Protein AF-A0AAW5EDJ9-F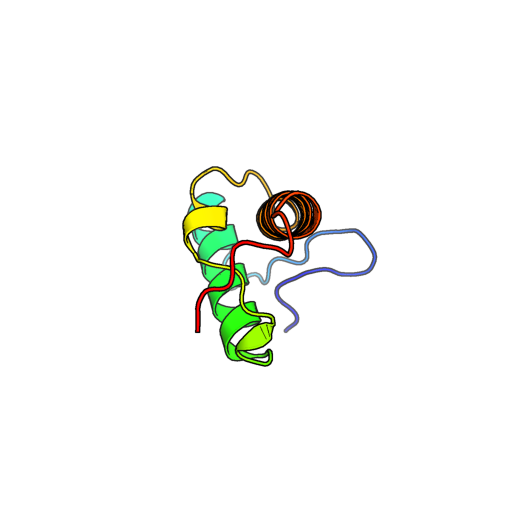1 (afdb_monomer_lite)

Sequence (74 aa):
MLFGFDDKREFIPRVYSSLCKQELVKTFLIQYNASIDSALRIPLSYAKSAKDLKMPFQNFLQDVIHTPFGKIKN

Structure (mmCIF, N/CA/C/O backbone):
data_AF-A0AAW5EDJ9-F1
#
_entry.id   AF-A0AAW5EDJ9-F1
#
loop_
_atom_site.group_PDB
_atom_site.id
_atom_site.type_symbol
_atom_site.label_atom_id
_atom_site.label_alt_id
_atom_site.label_comp_id
_atom_site.label_asym_id
_atom_site.label_entity_id
_atom_site.label_seq_id
_atom_site.pdbx_PDB_ins_code
_atom_site.Cartn_x
_atom_site.Cartn_y
_atom_site.Cartn_z
_atom_site.occupancy
_atom_site.B_iso_or_equiv
_atom_site.auth_seq_id
_atom_site.auth_comp_id
_atom_site.auth_asym_id
_atom_site.auth_atom_id
_atom_site.pdbx_PDB_model_num
ATOM 1 N N . MET A 1 1 ? -12.306 -8.900 1.884 1.00 51.09 1 MET A N 1
ATOM 2 C CA . MET A 1 1 ? -12.499 -7.614 2.589 1.00 51.09 1 MET A CA 1
ATOM 3 C C . MET A 1 1 ? -11.471 -6.649 2.017 1.00 51.09 1 MET A C 1
ATOM 5 O O . MET A 1 1 ? -10.288 -6.889 2.207 1.00 51.09 1 MET A O 1
ATOM 9 N N . LEU A 1 2 ? -11.886 -5.681 1.199 1.00 66.69 2 LEU A N 1
ATOM 10 C CA . LEU A 1 2 ? -10.966 -4.901 0.360 1.00 66.69 2 LEU A CA 1
ATOM 11 C C . LEU A 1 2 ? -10.384 -3.719 1.141 1.00 66.69 2 LEU A C 1
ATOM 13 O O . LEU A 1 2 ? -10.988 -2.662 1.152 1.00 66.69 2 LEU A O 1
ATOM 17 N N . PHE A 1 3 ? -9.236 -3.874 1.805 1.00 78.75 3 PHE A N 1
ATOM 18 C CA . PHE A 1 3 ? -8.516 -2.718 2.349 1.00 78.75 3 PHE A CA 1
ATOM 19 C C . PHE A 1 3 ? -7.893 -1.930 1.192 1.00 78.75 3 PHE A C 1
ATOM 21 O O . PHE A 1 3 ? -6.991 -2.428 0.523 1.00 78.75 3 PHE A O 1
ATOM 28 N N . GLY A 1 4 ? -8.399 -0.730 0.920 1.00 80.38 4 GLY A N 1
ATOM 29 C CA . GLY A 1 4 ? -7.954 0.056 -0.226 1.00 80.38 4 GLY A CA 1
ATOM 30 C C . GLY A 1 4 ? -8.987 1.085 -0.642 1.00 80.38 4 GLY A C 1
ATOM 31 O O . GLY A 1 4 ? -9.327 1.968 0.145 1.00 80.38 4 GLY A O 1
ATOM 32 N N . PHE A 1 5 ? -9.473 0.983 -1.876 1.00 83.38 5 PHE A N 1
ATOM 33 C CA . PHE A 1 5 ? -10.392 1.956 -2.456 1.00 83.38 5 PHE A CA 1
ATOM 34 C C . PHE A 1 5 ? -11.682 1.287 -2.922 1.00 83.38 5 PHE A C 1
ATOM 36 O O . PHE A 1 5 ? -11.639 0.248 -3.577 1.00 83.38 5 PHE A O 1
ATOM 43 N N . ASP A 1 6 ? -12.806 1.913 -2.591 1.00 81.75 6 ASP A N 1
ATOM 44 C CA . ASP A 1 6 ? -14.110 1.639 -3.188 1.00 81.75 6 ASP A CA 1
ATOM 45 C C . ASP A 1 6 ? -14.529 2.885 -3.974 1.00 81.75 6 ASP A C 1
ATOM 47 O O . ASP A 1 6 ? -14.657 3.983 -3.413 1.00 81.75 6 ASP A O 1
ATOM 51 N N . ASP A 1 7 ? -14.624 2.730 -5.294 1.00 79.00 7 ASP A N 1
ATOM 52 C CA . ASP A 1 7 ? -14.706 3.815 -6.274 1.00 79.00 7 ASP A CA 1
ATOM 53 C C . ASP A 1 7 ? -13.581 4.861 -6.079 1.00 79.00 7 ASP A C 1
ATOM 55 O O . ASP A 1 7 ? -12.446 4.669 -6.522 1.00 79.00 7 ASP A O 1
ATOM 59 N N . LYS A 1 8 ? -13.850 5.955 -5.355 1.00 77.12 8 LYS A N 1
ATOM 60 C CA . LYS A 1 8 ? -12.873 7.026 -5.058 1.00 77.12 8 LYS A CA 1
ATOM 61 C C . LYS A 1 8 ? -12.604 7.228 -3.570 1.00 77.12 8 LYS A C 1
ATOM 63 O O . LYS A 1 8 ? -11.792 8.098 -3.216 1.00 77.12 8 LYS A O 1
ATOM 68 N N . ARG A 1 9 ? -13.281 6.465 -2.711 1.00 82.25 9 ARG A N 1
ATOM 69 C CA . ARG A 1 9 ? -13.221 6.584 -1.252 1.00 82.25 9 ARG A CA 1
ATOM 70 C C . ARG A 1 9 ? -12.296 5.527 -0.676 1.00 82.25 9 ARG A C 1
ATOM 72 O O . ARG A 1 9 ? -12.187 4.426 -1.201 1.00 82.25 9 ARG A O 1
ATOM 79 N N . GLU A 1 10 ? -11.627 5.878 0.413 1.00 87.19 10 GLU A N 1
ATOM 80 C CA . GLU A 1 10 ? -10.873 4.897 1.183 1.00 87.19 10 GLU A CA 1
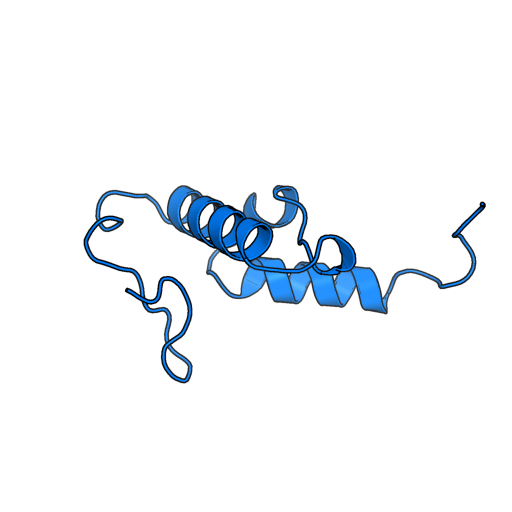ATOM 81 C C . GLU A 1 10 ? -11.852 3.930 1.847 1.00 87.19 10 GLU A C 1
ATOM 83 O O . GLU A 1 10 ? -12.741 4.350 2.591 1.00 87.19 10 G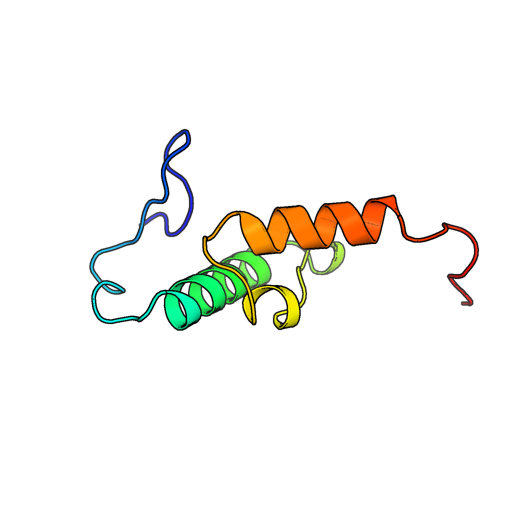LU A O 1
ATOM 88 N N . PHE A 1 11 ? -11.670 2.640 1.597 1.00 88.31 11 PHE A N 1
ATOM 89 C CA . PHE A 1 11 ? -12.323 1.595 2.362 1.00 88.31 11 PHE A CA 1
ATOM 90 C C . PHE A 1 11 ? -11.326 1.060 3.385 1.00 88.31 11 PHE A C 1
ATOM 92 O O . PHE A 1 11 ? -10.343 0.400 3.040 1.00 88.31 11 PHE A O 1
ATOM 99 N N . ILE A 1 12 ? -11.594 1.342 4.660 1.00 89.19 12 ILE A N 1
ATOM 100 C CA . ILE A 1 12 ? -10.816 0.835 5.790 1.00 89.19 12 ILE A CA 1
ATOM 101 C C . ILE A 1 12 ? -11.667 -0.216 6.503 1.00 89.19 12 ILE A C 1
ATOM 103 O O . ILE A 1 12 ? -12.687 0.123 7.110 1.00 89.19 12 ILE A O 1
ATOM 107 N N . PRO A 1 13 ? -11.281 -1.499 6.444 1.00 89.69 13 PRO A N 1
ATOM 108 C CA . PRO A 1 13 ? -12.000 -2.533 7.160 1.00 89.69 13 PRO A CA 1
ATOM 109 C C . PRO A 1 13 ? -12.049 -2.299 8.673 1.00 89.69 13 PRO A C 1
ATOM 111 O O . PRO A 1 13 ? -11.060 -1.881 9.272 1.00 89.69 13 PRO A O 1
ATOM 114 N N . ARG A 1 14 ? -13.171 -2.664 9.312 1.00 90.81 14 ARG A N 1
ATOM 115 C CA . ARG A 1 14 ? -13.371 -2.473 10.763 1.00 90.81 14 ARG A CA 1
ATOM 116 C C . ARG A 1 14 ? -12.293 -3.122 11.632 1.00 90.81 14 ARG A C 1
ATOM 118 O O . ARG A 1 14 ? -12.015 -2.605 12.700 1.00 90.81 14 ARG A O 1
ATOM 125 N N . VAL A 1 15 ? -11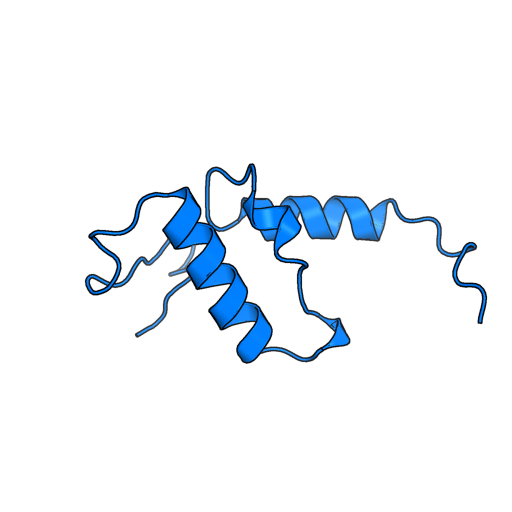.656 -4.206 11.182 1.00 91.62 15 VAL A N 1
ATOM 126 C CA . VAL A 1 15 ? -10.553 -4.846 11.926 1.00 91.62 15 VAL A CA 1
ATOM 127 C C . VAL A 1 15 ? -9.357 -3.906 12.148 1.00 91.62 15 VAL A C 1
ATOM 129 O O . VAL A 1 15 ? -8.581 -4.111 13.071 1.00 91.62 15 VAL A O 1
ATOM 132 N N . TYR A 1 16 ? -9.227 -2.855 11.334 1.00 91.69 16 TYR A N 1
ATOM 133 C CA . TYR A 1 16 ? -8.178 -1.844 11.451 1.00 91.69 16 TYR A CA 1
ATOM 134 C C . TYR A 1 16 ? -8.659 -0.552 12.124 1.00 91.69 16 TYR A C 1
ATOM 136 O O . TYR A 1 16 ? -7.932 0.436 12.116 1.00 91.69 16 TYR A O 1
ATOM 144 N N . SER A 1 17 ? -9.866 -0.517 12.705 1.00 89.50 17 SER A N 1
ATOM 145 C CA . SER A 1 17 ? -10.442 0.719 13.259 1.00 89.50 17 SER A CA 1
ATOM 146 C C . SER A 1 17 ? -9.668 1.294 14.446 1.00 89.50 17 SER A C 1
ATOM 148 O O . SER A 1 17 ? -9.842 2.464 14.766 1.00 89.50 17 SER A O 1
ATOM 150 N N . SER A 1 18 ? -8.849 0.480 15.116 1.00 94.19 18 SER A N 1
ATOM 151 C CA . SER A 1 18 ? -7.997 0.907 16.230 1.00 94.19 18 SER A CA 1
ATOM 152 C C . SER A 1 18 ? -6.651 1.485 15.790 1.00 94.19 18 SER A C 1
ATOM 154 O O . SER A 1 18 ? -5.941 2.038 16.623 1.00 94.19 18 SER A O 1
ATOM 156 N N . LEU A 1 19 ? -6.277 1.335 14.515 1.00 93.31 19 LEU A N 1
ATOM 157 C CA . LEU A 1 19 ? -4.993 1.808 14.009 1.00 93.31 19 LEU A CA 1
ATOM 158 C C . LEU A 1 19 ? -5.026 3.319 13.781 1.00 93.31 19 LEU A C 1
ATOM 160 O O . LEU A 1 19 ? -5.989 3.863 13.232 1.00 93.31 19 LEU A O 1
ATOM 164 N N . CYS A 1 20 ? -3.938 4.002 14.133 1.00 92.62 20 CYS A N 1
ATOM 165 C CA . CYS A 1 20 ? -3.775 5.398 13.751 1.00 92.62 20 CYS A CA 1
ATOM 166 C C . CYS A 1 20 ? -3.539 5.522 12.234 1.00 92.62 20 CYS A C 1
ATOM 168 O O . CYS A 1 20 ? -3.223 4.553 11.539 1.00 92.62 20 CYS A O 1
ATOM 170 N N . LYS A 1 21 ? -3.656 6.738 11.685 1.00 90.12 21 LYS A N 1
ATOM 171 C CA . LYS A 1 21 ? -3.543 6.957 10.231 1.00 90.12 21 LYS A CA 1
ATOM 172 C C . LYS A 1 21 ? -2.212 6.458 9.655 1.00 90.12 21 LYS A C 1
ATOM 174 O O . LYS A 1 21 ? -2.199 5.857 8.586 1.00 90.12 21 LYS A O 1
ATOM 179 N N . GLN A 1 22 ? -1.111 6.652 10.377 1.00 92.38 22 GLN A N 1
ATOM 180 C CA . GLN A 1 22 ? 0.209 6.198 9.939 1.00 92.38 22 GLN A CA 1
ATOM 181 C C . GLN A 1 22 ? 0.297 4.665 9.879 1.00 92.38 22 GLN A C 1
ATOM 183 O O . GLN A 1 22 ? 0.823 4.102 8.918 1.00 92.38 22 GLN A O 1
ATOM 188 N N . GLU A 1 23 ? -0.257 3.980 10.880 1.00 93.62 23 GLU A N 1
ATOM 189 C CA . GLU A 1 23 ? -0.334 2.519 10.911 1.00 93.62 23 GLU A CA 1
ATOM 190 C C . GLU A 1 23 ? -1.245 1.981 9.810 1.00 93.62 23 GLU A C 1
ATOM 192 O O . GLU A 1 23 ? -0.900 0.988 9.169 1.00 93.62 23 GLU A O 1
ATOM 197 N N . LEU A 1 24 ? -2.363 2.659 9.533 1.00 93.75 24 LEU A N 1
ATOM 198 C CA . LEU A 1 24 ? -3.259 2.324 8.428 1.00 93.75 24 LEU A CA 1
ATOM 199 C C . LEU A 1 24 ? -2.540 2.388 7.083 1.00 93.75 24 LEU A C 1
ATOM 201 O O . LEU A 1 24 ? -2.580 1.418 6.330 1.00 93.75 24 LEU A O 1
ATOM 205 N N . VAL A 1 25 ? -1.838 3.488 6.796 1.00 94.50 25 VAL A N 1
ATOM 206 C CA . VAL A 1 25 ? -1.105 3.639 5.531 1.00 94.50 25 VAL A CA 1
ATOM 207 C C . VAL A 1 25 ? -0.009 2.583 5.405 1.00 94.50 25 VAL A C 1
ATOM 209 O O . VAL A 1 25 ? 0.132 1.957 4.354 1.00 94.50 25 VAL A O 1
ATOM 212 N N . LYS A 1 26 ? 0.745 2.329 6.480 1.00 94.88 26 LYS A N 1
ATOM 213 C CA . LYS A 1 26 ? 1.785 1.294 6.484 1.00 94.88 26 LYS A CA 1
ATOM 214 C C . LYS A 1 26 ? 1.196 -0.100 6.254 1.00 94.88 26 LYS A C 1
ATOM 216 O O . LYS A 1 26 ? 1.734 -0.859 5.454 1.00 94.88 26 LYS A O 1
ATOM 221 N N . THR A 1 27 ? 0.093 -0.424 6.926 1.00 94.19 27 THR A N 1
ATOM 222 C CA . THR A 1 27 ? -0.597 -1.715 6.791 1.00 94.19 27 THR A CA 1
ATOM 223 C C . THR A 1 27 ? -1.120 -1.906 5.372 1.00 94.19 27 THR A C 1
ATOM 225 O O . THR A 1 27 ? -0.899 -2.961 4.780 1.00 94.19 27 THR A O 1
ATOM 228 N N . PHE A 1 28 ? -1.740 -0.874 4.797 1.00 93.12 28 PHE A N 1
ATOM 229 C CA . PHE A 1 28 ? -2.196 -0.888 3.411 1.00 93.12 28 PHE A CA 1
ATOM 230 C C . PHE A 1 28 ? -1.044 -1.149 2.436 1.00 93.12 28 PHE A C 1
ATOM 232 O O . PHE A 1 28 ? -1.137 -2.032 1.587 1.00 93.12 28 PHE A O 1
ATOM 239 N N . LEU A 1 29 ? 0.078 -0.444 2.600 1.00 93.81 29 LEU A N 1
ATOM 240 C CA . LEU A 1 29 ? 1.231 -0.579 1.712 1.00 93.81 29 LEU A CA 1
ATOM 241 C C . LEU A 1 29 ? 1.888 -1.964 1.805 1.00 93.81 29 LEU A C 1
ATOM 243 O O . LEU A 1 29 ? 2.321 -2.511 0.793 1.00 93.81 29 LEU A O 1
ATOM 247 N N . ILE A 1 30 ? 1.923 -2.558 3.003 1.00 94.31 30 ILE A N 1
ATOM 248 C CA . ILE A 1 30 ? 2.377 -3.942 3.206 1.00 94.31 30 ILE A CA 1
ATOM 249 C C . ILE A 1 30 ? 1.480 -4.918 2.437 1.00 94.31 30 ILE A C 1
ATOM 251 O O . ILE A 1 30 ? 1.993 -5.774 1.718 1.00 94.31 30 ILE A O 1
ATOM 255 N N . GLN A 1 31 ? 0.157 -4.779 2.551 1.00 92.62 31 GLN A N 1
ATOM 256 C CA . GLN A 1 31 ? -0.795 -5.659 1.863 1.00 92.62 31 GLN A CA 1
ATOM 257 C C . GLN A 1 31 ? -0.731 -5.510 0.344 1.00 92.62 31 GLN A C 1
ATOM 259 O O . GLN A 1 31 ? -0.721 -6.513 -0.370 1.00 92.62 31 GLN A O 1
ATOM 264 N N . TYR A 1 32 ? -0.624 -4.274 -0.145 1.00 92.19 32 TYR A N 1
ATOM 265 C CA . TYR A 1 32 ? -0.412 -3.987 -1.560 1.00 92.19 32 TYR A CA 1
ATOM 266 C C . TYR A 1 32 ? 0.866 -4.665 -2.076 1.00 92.19 32 TYR A C 1
ATOM 268 O O . TYR A 1 32 ? 0.806 -5.457 -3.012 1.00 92.19 32 TYR A O 1
ATOM 276 N N . ASN A 1 33 ? 2.009 -4.444 -1.416 1.00 93.81 33 ASN A N 1
ATOM 277 C CA . ASN A 1 33 ? 3.299 -5.002 -1.839 1.00 93.81 33 ASN A CA 1
ATOM 278 C C . ASN A 1 33 ? 3.356 -6.536 -1.790 1.00 93.81 33 ASN A C 1
ATOM 280 O O . ASN A 1 33 ? 4.124 -7.145 -2.538 1.00 93.81 33 ASN A O 1
ATOM 284 N N . ALA A 1 34 ? 2.580 -7.155 -0.897 1.00 93.94 34 ALA A N 1
ATOM 285 C CA . ALA A 1 34 ? 2.433 -8.605 -0.820 1.00 93.94 34 ALA A CA 1
ATOM 286 C C . ALA A 1 34 ? 1.579 -9.183 -1.962 1.00 93.94 34 ALA A C 1
ATOM 288 O O . ALA A 1 34 ? 1.710 -10.365 -2.265 1.00 93.94 34 ALA A O 1
ATOM 289 N N . SER A 1 35 ? 0.732 -8.364 -2.593 1.00 91.75 35 SER A N 1
ATOM 290 C CA . SER A 1 35 ? -0.247 -8.793 -3.603 1.00 91.75 35 SER A CA 1
ATOM 291 C C . SER A 1 35 ? 0.141 -8.430 -5.041 1.00 91.75 35 SER A C 1
ATOM 293 O O . SER A 1 35 ? -0.596 -8.755 -5.968 1.00 91.75 35 SER A O 1
ATOM 295 N N . ILE A 1 36 ? 1.265 -7.738 -5.239 1.00 91.62 36 ILE A N 1
ATOM 296 C CA . ILE A 1 36 ? 1.716 -7.227 -6.539 1.00 91.62 36 ILE A CA 1
ATOM 297 C C . ILE A 1 36 ? 3.107 -7.773 -6.893 1.00 91.62 36 ILE A C 1
ATOM 299 O O . ILE A 1 36 ? 3.861 -8.215 -6.018 1.00 91.62 36 ILE A O 1
ATOM 303 N N . ASP A 1 37 ? 3.452 -7.724 -8.181 1.00 94.94 37 ASP A N 1
ATOM 304 C CA . ASP A 1 37 ? 4.788 -8.051 -8.684 1.00 94.94 37 ASP A CA 1
ATOM 305 C C . ASP A 1 37 ? 5.878 -7.205 -7.999 1.00 94.94 37 ASP A C 1
ATOM 307 O O . ASP A 1 37 ? 5.667 -6.034 -7.667 1.00 94.94 37 ASP A O 1
ATOM 311 N N . SER A 1 38 ? 7.060 -7.791 -7.787 1.00 91.81 38 SER A N 1
ATOM 312 C CA . SER A 1 38 ? 8.168 -7.126 -7.097 1.00 91.81 38 SER A CA 1
ATOM 313 C C . SER A 1 38 ? 8.602 -5.822 -7.771 1.00 91.81 38 SER A C 1
ATOM 315 O O . SER A 1 38 ? 8.979 -4.892 -7.057 1.00 91.81 38 SER A O 1
ATOM 317 N N . ALA A 1 39 ? 8.483 -5.719 -9.098 1.00 90.12 39 ALA A N 1
ATOM 318 C CA . ALA A 1 39 ? 8.805 -4.517 -9.867 1.00 90.12 39 ALA A CA 1
ATOM 319 C C . ALA A 1 39 ? 7.843 -3.344 -9.605 1.00 90.12 39 ALA A C 1
ATOM 321 O O . ALA A 1 39 ? 8.196 -2.194 -9.851 1.00 90.12 39 ALA A O 1
ATOM 322 N N . LEU A 1 40 ? 6.639 -3.617 -9.090 1.00 90.69 40 LEU A N 1
ATOM 323 C CA . LEU A 1 40 ? 5.591 -2.621 -8.823 1.00 90.69 40 LEU A CA 1
ATOM 324 C C . LEU A 1 40 ? 5.443 -2.286 -7.333 1.00 90.69 40 LEU A C 1
ATOM 326 O O . LEU A 1 40 ? 4.519 -1.565 -6.937 1.00 90.69 40 LEU A O 1
ATOM 330 N N . ARG A 1 41 ? 6.330 -2.825 -6.489 1.00 95.12 41 ARG A N 1
ATOM 331 C CA . ARG A 1 41 ? 6.321 -2.563 -5.050 1.00 95.12 41 ARG A CA 1
ATOM 332 C C . ARG A 1 41 ? 6.735 -1.131 -4.752 1.00 95.12 41 ARG A C 1
ATOM 334 O O . ARG A 1 41 ? 7.710 -0.616 -5.291 1.00 95.12 41 ARG A O 1
ATOM 341 N N . ILE A 1 42 ? 6.036 -0.527 -3.800 1.00 95.00 42 ILE A N 1
ATOM 342 C CA . ILE A 1 42 ? 6.323 0.819 -3.312 1.00 95.00 42 ILE A CA 1
ATOM 343 C C . ILE A 1 42 ? 7.103 0.706 -1.996 1.00 95.00 42 ILE A C 1
ATOM 345 O O . ILE A 1 42 ? 6.623 0.062 -1.057 1.00 95.00 42 ILE A O 1
ATOM 349 N N . PRO A 1 43 ? 8.286 1.329 -1.861 1.00 95.44 43 PRO A N 1
ATOM 350 C CA . PRO A 1 43 ? 9.042 1.302 -0.612 1.00 95.44 43 PRO A CA 1
ATOM 351 C C . PRO A 1 43 ? 8.234 1.807 0.594 1.00 95.44 43 PRO A C 1
ATOM 353 O O . PRO A 1 43 ? 7.547 2.824 0.529 1.00 95.44 43 PRO A O 1
ATOM 356 N N . LEU A 1 44 ? 8.370 1.149 1.751 1.00 94.88 44 LEU A N 1
ATOM 357 C CA . LEU A 1 44 ? 7.640 1.546 2.967 1.00 94.88 44 LEU A CA 1
ATOM 358 C C . LEU A 1 44 ? 8.011 2.949 3.481 1.00 94.88 44 LEU A C 1
ATOM 360 O O . LEU A 1 44 ? 7.277 3.524 4.283 1.00 94.88 44 LEU A O 1
ATOM 364 N N . SER A 1 45 ? 9.126 3.524 3.020 1.00 94.56 45 SER A N 1
ATOM 365 C CA . SER A 1 45 ? 9.494 4.917 3.291 1.00 94.56 45 SER A CA 1
ATOM 366 C C . SER A 1 45 ? 8.421 5.907 2.834 1.00 94.56 45 SER A C 1
ATOM 368 O O . SER A 1 45 ? 8.214 6.907 3.520 1.00 94.56 45 SER A O 1
ATOM 370 N N . TYR A 1 46 ? 7.683 5.600 1.763 1.00 94.75 46 TYR A N 1
ATOM 371 C CA . TYR A 1 46 ? 6.595 6.440 1.254 1.00 94.75 46 TYR A CA 1
ATOM 372 C C . TYR A 1 46 ? 5.384 6.517 2.197 1.00 94.75 46 TYR A C 1
ATOM 374 O O . TYR A 1 46 ? 4.565 7.422 2.059 1.00 94.75 46 TYR A O 1
ATOM 382 N N . ALA A 1 47 ? 5.285 5.632 3.196 1.00 93.31 47 ALA A N 1
ATOM 383 C CA . ALA A 1 47 ? 4.250 5.698 4.228 1.00 93.31 47 ALA A CA 1
ATOM 384 C C . ALA A 1 47 ? 4.589 6.665 5.382 1.00 93.31 47 ALA A C 1
ATOM 386 O O . ALA A 1 47 ? 3.698 7.017 6.150 1.00 93.31 47 ALA A O 1
ATOM 387 N N . LYS A 1 48 ? 5.853 7.097 5.546 1.00 88.44 48 LYS A N 1
ATOM 388 C CA . LYS A 1 48 ? 6.296 7.8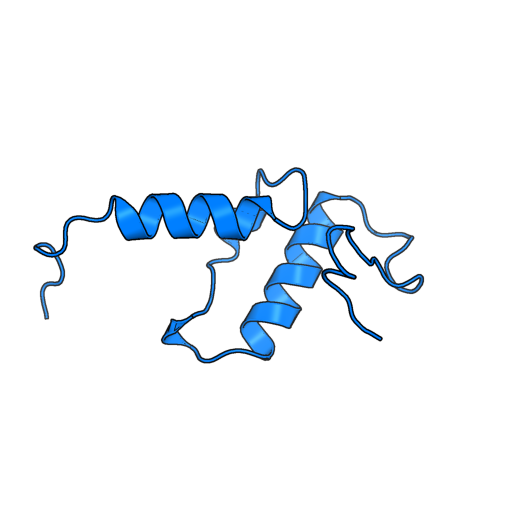33 6.752 1.00 88.44 48 LYS A CA 1
ATOM 389 C C . LYS A 1 48 ? 5.571 9.164 6.963 1.00 88.44 48 LYS A C 1
ATOM 391 O O . LYS A 1 48 ? 5.243 9.483 8.101 1.00 88.44 48 LYS A O 1
ATOM 396 N N . SER A 1 49 ? 5.343 9.917 5.889 1.00 84.00 49 SER A N 1
ATOM 397 C CA . SER A 1 49 ? 4.719 11.250 5.895 1.00 84.00 49 SER A CA 1
ATOM 398 C C . SER A 1 49 ? 3.349 11.276 5.210 1.00 84.00 49 SER A C 1
ATOM 400 O O . SER A 1 49 ? 2.778 12.347 4.992 1.00 84.00 49 SER A O 1
ATOM 402 N N . ALA A 1 50 ? 2.824 10.104 4.854 1.00 92.00 50 ALA A N 1
ATOM 403 C CA . ALA A 1 50 ? 1.577 9.982 4.126 1.00 92.00 50 ALA A CA 1
ATOM 404 C C . ALA A 1 50 ? 0.375 10.287 5.025 1.00 92.00 50 ALA A C 1
ATOM 406 O O . ALA A 1 50 ? 0.227 9.731 6.114 1.00 92.00 50 ALA A O 1
ATOM 407 N N . LYS A 1 51 ? -0.498 11.173 4.545 1.00 89.50 51 LYS A N 1
ATOM 408 C CA . LYS A 1 51 ? -1.715 11.590 5.255 1.00 89.50 51 LYS A CA 1
ATOM 409 C C . LYS A 1 51 ? -2.927 10.735 4.904 1.00 89.50 51 LYS A C 1
ATOM 411 O O . LYS A 1 51 ? -3.917 10.759 5.627 1.00 89.50 51 LYS A O 1
ATOM 416 N N . ASP A 1 52 ? -2.846 9.986 3.813 1.00 90.88 52 ASP A N 1
ATOM 417 C CA . ASP A 1 52 ? -3.909 9.158 3.261 1.00 90.88 52 ASP A CA 1
ATOM 418 C C . ASP A 1 52 ? -3.309 7.970 2.488 1.00 90.88 52 ASP A C 1
ATOM 420 O O . ASP A 1 52 ? -2.090 7.876 2.314 1.00 90.88 52 ASP A O 1
ATOM 424 N N . LEU A 1 53 ? -4.154 7.028 2.071 1.00 91.25 53 LEU A N 1
ATOM 425 C CA . LEU A 1 53 ? -3.730 5.810 1.380 1.00 91.25 53 LEU A CA 1
ATOM 426 C C . LEU A 1 53 ? -3.226 6.079 -0.047 1.00 91.25 53 LEU A C 1
ATOM 428 O O . LEU A 1 53 ? -2.513 5.244 -0.600 1.00 91.25 53 LEU A O 1
ATOM 432 N N . LYS A 1 54 ? -3.588 7.215 -0.661 1.00 91.38 54 LYS A N 1
ATOM 433 C CA . LYS A 1 54 ? -3.208 7.572 -2.042 1.00 91.38 54 LYS A CA 1
ATOM 434 C C . LYS A 1 54 ? -1.815 8.186 -2.097 1.00 91.38 54 LYS A C 1
ATOM 436 O O . LYS A 1 54 ? -1.082 7.966 -3.059 1.00 91.38 54 LYS A O 1
ATOM 441 N N . MET A 1 55 ? -1.439 8.931 -1.065 1.00 93.81 55 MET A N 1
ATOM 442 C CA . MET A 1 55 ? -0.210 9.715 -1.019 1.00 93.81 55 MET A CA 1
ATOM 443 C C . MET A 1 55 ? 1.075 8.893 -1.258 1.00 93.81 55 MET A C 1
ATOM 445 O O . MET A 1 55 ? 1.918 9.370 -2.018 1.00 93.81 55 MET A O 1
ATOM 449 N N . PRO A 1 56 ? 1.249 7.656 -0.736 1.00 94.00 56 PRO A N 1
ATOM 450 C CA . PRO A 1 56 ? 2.420 6.840 -1.065 1.00 94.00 56 PRO A CA 1
ATOM 451 C C . PRO A 1 56 ? 2.556 6.550 -2.564 1.00 94.00 56 PRO A C 1
ATOM 453 O O . PRO A 1 56 ? 3.662 6.569 -3.093 1.00 94.00 56 PRO A O 1
ATOM 456 N N . PHE A 1 57 ? 1.434 6.328 -3.252 1.00 92.06 57 PHE A N 1
ATOM 457 C CA . PHE A 1 57 ? 1.392 6.038 -4.686 1.00 92.06 57 PHE A CA 1
ATOM 458 C C . PHE A 1 57 ? 1.712 7.286 -5.494 1.00 92.06 57 PHE A C 1
ATOM 460 O O . PHE A 1 57 ? 2.523 7.235 -6.411 1.00 92.06 57 PHE A O 1
ATOM 467 N N . GLN A 1 58 ? 1.104 8.417 -5.133 1.00 92.62 58 GLN A N 1
ATOM 468 C CA . GLN A 1 58 ? 1.363 9.695 -5.792 1.00 92.62 58 GLN A CA 1
ATOM 469 C C . GLN A 1 58 ? 2.834 10.087 -5.675 1.00 92.62 58 GLN A C 1
ATOM 471 O O . GLN A 1 58 ? 3.460 10.390 -6.685 1.00 92.62 58 GLN A O 1
ATOM 476 N N . ASN A 1 59 ? 3.393 10.022 -4.467 1.00 93.69 59 ASN A N 1
ATOM 477 C CA . ASN A 1 59 ? 4.793 10.356 -4.226 1.00 93.69 59 ASN A CA 1
ATOM 478 C C . ASN A 1 59 ? 5.733 9.408 -4.983 1.00 93.69 59 ASN A C 1
ATOM 480 O O . ASN A 1 59 ? 6.677 9.865 -5.616 1.00 93.69 59 ASN A O 1
ATOM 484 N N . PHE A 1 60 ? 5.449 8.103 -4.975 1.00 93.44 60 PHE A N 1
ATOM 485 C CA . PHE A 1 60 ? 6.247 7.129 -5.717 1.00 93.44 60 PHE A CA 1
ATOM 486 C C . PHE A 1 60 ? 6.205 7.373 -7.228 1.00 93.44 60 PHE A C 1
ATOM 488 O O . PHE A 1 60 ? 7.247 7.393 -7.873 1.00 93.44 60 PHE A O 1
ATOM 495 N N . LEU A 1 61 ? 5.021 7.609 -7.800 1.00 91.56 61 LEU A N 1
ATOM 496 C CA . LEU A 1 61 ? 4.879 7.904 -9.227 1.00 91.56 61 LEU A CA 1
ATOM 497 C C . LEU A 1 61 ? 5.603 9.194 -9.611 1.00 91.56 61 LEU A C 1
ATOM 499 O O . LEU A 1 61 ? 6.268 9.223 -10.641 1.00 91.56 61 LEU A O 1
ATOM 503 N N . GLN A 1 62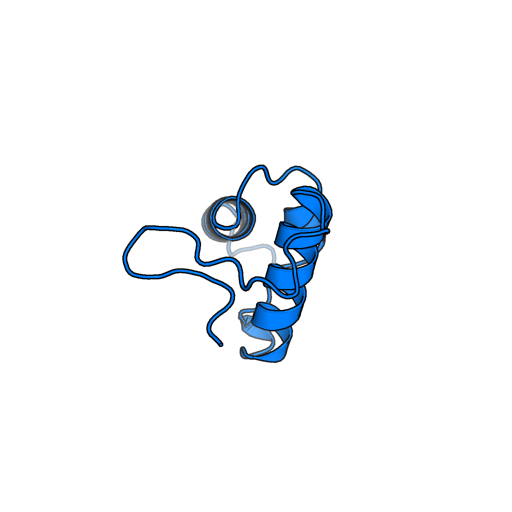 ? 5.503 10.239 -8.787 1.00 91.62 62 GLN A N 1
ATOM 504 C CA . GLN A 1 62 ? 6.243 11.482 -9.003 1.00 91.62 62 GLN A CA 1
ATOM 505 C C . GLN A 1 62 ? 7.750 11.216 -9.034 1.00 91.62 62 GLN A C 1
ATOM 507 O O . GLN A 1 62 ? 8.406 11.616 -9.992 1.00 91.62 62 GLN A O 1
ATOM 512 N N . ASP A 1 63 ? 8.288 10.477 -8.066 1.00 90.62 63 ASP A N 1
ATOM 513 C CA . ASP A 1 63 ? 9.718 10.163 -8.029 1.00 90.62 63 ASP A CA 1
ATOM 514 C C . ASP A 1 63 ? 10.152 9.309 -9.227 1.00 90.62 63 ASP A C 1
ATOM 516 O O . ASP A 1 63 ? 11.179 9.591 -9.843 1.00 90.62 63 ASP A O 1
ATOM 520 N N . VAL A 1 64 ? 9.363 8.303 -9.616 1.00 88.31 64 VAL A N 1
ATOM 521 C CA . VAL A 1 64 ? 9.662 7.443 -10.774 1.00 88.31 64 VAL A CA 1
ATOM 522 C C . VAL A 1 64 ? 9.641 8.237 -12.082 1.00 88.31 64 VAL A C 1
ATOM 524 O O . VAL A 1 64 ? 10.554 8.086 -12.888 1.00 88.31 64 VAL A O 1
ATOM 527 N N . ILE A 1 65 ? 8.654 9.116 -12.287 1.00 87.94 65 ILE A N 1
ATOM 528 C CA . ILE A 1 65 ? 8.550 9.964 -13.490 1.00 87.94 65 ILE A CA 1
ATOM 529 C C . ILE A 1 65 ? 9.731 10.938 -13.589 1.00 87.94 65 ILE A C 1
ATOM 531 O O . ILE A 1 65 ? 10.231 11.193 -14.683 1.00 87.94 65 ILE A O 1
ATOM 535 N N . HIS A 1 66 ? 10.187 11.475 -12.455 1.00 83.75 66 HIS A N 1
ATOM 536 C CA . HIS A 1 66 ? 11.292 12.433 -12.405 1.00 83.75 66 HIS A CA 1
ATOM 537 C C . HIS A 1 66 ? 12.668 11.767 -12.275 1.00 83.75 66 HIS A C 1
ATOM 539 O O . HIS A 1 66 ? 13.686 12.462 -12.298 1.00 83.75 66 HIS A O 1
ATOM 545 N N . THR A 1 67 ? 12.733 10.436 -12.162 1.00 77.06 67 THR A N 1
ATOM 546 C CA . THR A 1 67 ? 14.002 9.708 -12.133 1.00 77.06 67 THR A CA 1
ATOM 547 C C . THR A 1 67 ? 14.600 9.696 -13.543 1.00 77.06 67 THR A C 1
ATOM 549 O O . THR A 1 67 ? 14.003 9.133 -14.462 1.00 77.06 67 THR A O 1
ATOM 552 N N . PRO A 1 68 ? 15.789 10.290 -13.761 1.00 66.75 68 PRO A N 1
ATOM 553 C CA . PRO A 1 68 ? 16.397 10.291 -15.079 1.00 66.75 68 PRO A CA 1
ATOM 554 C C . PRO A 1 68 ? 16.755 8.860 -15.493 1.00 66.75 68 PRO A C 1
ATOM 556 O O . PRO A 1 68 ? 17.559 8.199 -14.832 1.00 66.75 68 PRO A O 1
ATOM 559 N N . PHE A 1 69 ? 16.224 8.421 -16.637 1.00 60.03 69 PHE A N 1
ATOM 560 C CA . PHE A 1 69 ? 16.433 7.092 -17.235 1.00 60.03 69 PHE A CA 1
ATOM 561 C C . PHE A 1 69 ? 17.913 6.718 -17.504 1.00 60.03 69 PHE A C 1
ATOM 563 O O . PHE A 1 69 ? 18.202 5.588 -17.881 1.00 60.03 69 PHE A O 1
ATOM 570 N N . GLY A 1 70 ? 18.872 7.629 -17.294 1.00 55.47 70 GLY A N 1
ATOM 571 C CA . GLY A 1 70 ? 20.298 7.445 -17.598 1.00 55.47 70 GLY A CA 1
ATOM 572 C C . GLY A 1 70 ? 21.214 7.034 -16.434 1.00 55.47 70 GLY A C 1
ATOM 573 O O . GLY A 1 70 ? 22.429 7.040 -16.613 1.00 55.47 70 GLY A O 1
ATOM 574 N N . LYS A 1 71 ? 20.695 6.722 -15.236 1.00 47.50 71 LYS A N 1
ATOM 575 C CA . LYS A 1 71 ? 21.524 6.323 -14.071 1.00 47.50 71 LYS A CA 1
ATOM 576 C C . LYS A 1 71 ? 21.301 4.891 -13.577 1.00 47.50 71 LYS A C 1
ATOM 578 O O . LYS A 1 71 ? 21.692 4.570 -12.457 1.00 47.50 71 LYS A O 1
ATOM 583 N N . ILE A 1 72 ? 20.741 4.013 -14.404 1.00 53.03 72 ILE A N 1
ATOM 584 C CA . ILE A 1 72 ? 20.786 2.573 -14.135 1.00 53.03 72 ILE A CA 1
ATOM 585 C C . ILE A 1 72 ? 22.153 2.079 -14.625 1.00 53.03 72 ILE A C 1
ATOM 587 O O . ILE A 1 72 ? 22.331 1.785 -15.803 1.00 53.03 72 ILE A O 1
ATOM 591 N N . LYS A 1 73 ? 23.162 2.090 -13.744 1.00 43.75 73 LYS A N 1
ATOM 592 C CA . LYS A 1 73 ? 24.389 1.318 -13.975 1.00 43.75 73 LYS A CA 1
ATOM 593 C C . LYS A 1 73 ? 24.081 -0.140 -13.628 1.00 43.75 73 LYS A C 1
ATOM 595 O O . LYS A 1 73 ? 23.595 -0.386 -12.526 1.00 43.75 73 LYS A O 1
ATOM 600 N N . ASN A 1 74 ? 24.328 -1.030 -14.595 1.00 42.22 74 ASN A N 1
ATOM 601 C CA . ASN A 1 74 ? 24.328 -2.489 -14.436 1.00 42.22 74 ASN A CA 1
ATOM 602 C C . ASN A 1 74 ? 25.162 -2.941 -13.236 1.00 42.22 74 ASN A C 1
ATOM 604 O O . ASN A 1 74 ? 26.218 -2.306 -12.994 1.00 42.22 74 ASN A O 1
#

Organism: Campylobacter jejuni (NCBI:txid197)

Foldseek 3Di:
DDQQDDPNDGDDDPVCVPPDQLRSLLVLLVVVCVVDDVVPRQDSVQSPPDNHNCRSVVVRVVCVVPPPPPPPDD

Secondary structure (DSSP, 8-state):
---EEETTEEE--GGGTTS-HHHHHHHHHHHHHHHS-GGGPPPGGGGTT-SSSSHHHHHHHHHHHHS-TT----

pLDDT: mean 86.03, std 13.03, range [42.22, 95.44]

Radius of gyration: 13.87 Å; chains: 1; bounding box: 39×21×34 Å